Protein AF-A0A7Y5DD34-F1 (afdb_monomer)

Mean predicted aligned error: 7.82 Å

Foldseek 3Di:
DDPDPDDFDADADDDDRAGEGEDEQDQDDVSLVVVLVCVVVVVHHYDDYWYVFFNKDFDDWDWDQDPPPRDIDIDGPDIGARPVHRDGDID

Nearest PDB structures (foldseek):
  4c2h-assembly1_B  TM=6.460E-01  e=2.515E-01  Bacillus subtilis subsp. subtilis str. 168
  4c2e-assembly1_B  TM=6.337E-01  e=3.064E-01  Bacillus subtilis subsp. subtilis str. 168
  4c2c-assembly1_A  TM=6.010E-01  e=3.985E-01  Bacillus subtilis subsp. subtilis str. 168
  4c2f-assembly1_A  TM=6.227E-01  e=1.389E+00  Bacillus subtilis subsp. subtilis str. 168

pLDDT: mean 81.3, std 16.62, range [43.56, 97.5]

Radius of gyration: 16.82 Å; Cα contacts (8 Å, |Δi|>4): 160; chains: 1; bounding box: 45×21×48 Å

Secondary structure (DSSP, 8-state):
-------------SSS---EEE--TT--THHHHHHHHHHHHT-SEEESSPPSSBSSEEEEEEEEE-TTT-PEEEEEEEEE--TT--TT-B-

Solvent-accessible surface area (backbone atoms only — not comparable to full-atom values): 5674 Å² total; per-residue (Å²): 131,87,80,78,64,78,72,84,59,82,62,82,88,60,103,66,86,54,46,47,42,58,50,25,57,72,35,42,73,69,50,40,56,50,50,50,50,30,63,76,68,63,70,40,46,83,40,80,53,52,28,66,42,39,55,40,47,72,40,65,78,44,78,47,66,42,91,90,77,67,48,77,46,80,44,65,75,46,74,46,74,42,91,91,55,62,90,67,38,68,78

Sequence (91 aa):
MQELLGIFFISDAGSHKKVSILLGPYSYSSAILFINTIQDYKFGQLVDEPTGGKSGQTGAIQFSKMPNTGLTMIVPRFYLERPKGGGGRSL

Structure (mmCIF, N/CA/C/O backbone):
data_AF-A0A7Y5DD34-F1
#
_entry.id   AF-A0A7Y5DD34-F1
#
loop_
_atom_site.group_PDB
_atom_site.id
_atom_site.type_symbol
_atom_site.label_atom_id
_atom_site.label_alt_id
_atom_site.label_comp_id
_atom_site.label_asym_id
_atom_site.label_entity_id
_atom_site.label_seq_id
_atom_site.pdbx_PDB_ins_code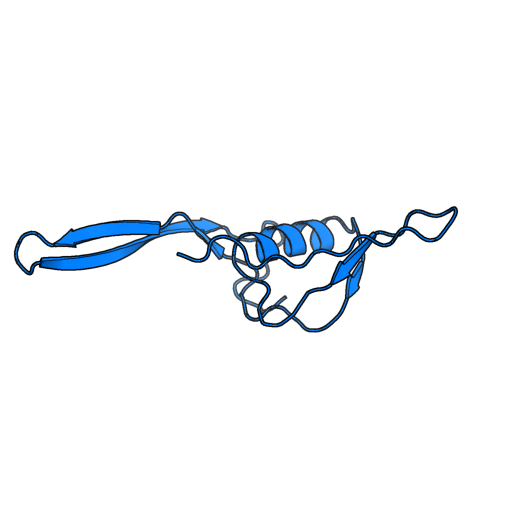
_atom_site.Cartn_x
_atom_site.Cartn_y
_atom_site.Cartn_z
_atom_site.occupancy
_atom_site.B_iso_or_equiv
_atom_site.auth_seq_id
_atom_site.auth_comp_id
_atom_site.auth_asym_id
_atom_site.auth_atom_id
_atom_site.pdbx_PDB_model_num
ATOM 1 N N . MET A 1 1 ? -0.533 7.774 13.728 1.00 43.81 1 MET A N 1
ATOM 2 C CA . MET A 1 1 ? -1.092 7.015 12.589 1.00 43.81 1 MET A CA 1
ATOM 3 C C . MET A 1 1 ? -0.138 7.230 11.433 1.00 43.81 1 MET A C 1
ATOM 5 O O . MET A 1 1 ? 0.057 8.378 11.063 1.00 43.81 1 MET A O 1
ATOM 9 N N . GLN A 1 2 ? 0.563 6.183 10.997 1.00 43.69 2 GLN A N 1
ATOM 10 C CA . GLN A 1 2 ? 1.596 6.262 9.959 1.00 43.69 2 GLN A CA 1
ATOM 11 C C . GLN A 1 2 ? 0.923 6.378 8.586 1.00 43.69 2 GLN A C 1
ATOM 13 O O . GLN A 1 2 ? 0.747 5.399 7.873 1.00 43.69 2 GLN A O 1
ATOM 18 N N . GLU A 1 3 ? 0.490 7.586 8.246 1.00 44.44 3 GLU A N 1
ATOM 19 C CA . GLU A 1 3 ? 0.453 8.010 6.850 1.00 44.44 3 GLU A CA 1
ATOM 20 C C . GLU A 1 3 ? 1.919 8.266 6.460 1.00 44.44 3 GLU A C 1
ATOM 22 O O . GLU A 1 3 ? 2.597 9.015 7.161 1.00 44.44 3 GLU A O 1
ATOM 27 N N . LEU A 1 4 ? 2.385 7.634 5.377 1.00 49.25 4 LEU A N 1
ATOM 28 C CA . LEU A 1 4 ? 3.754 7.632 4.822 1.00 49.25 4 LEU A CA 1
ATOM 29 C C . LEU A 1 4 ? 4.692 6.527 5.345 1.00 49.25 4 LEU A C 1
ATOM 31 O O . LEU A 1 4 ? 5.475 6.720 6.270 1.00 49.25 4 LEU A O 1
ATOM 35 N N . LEU A 1 5 ? 4.723 5.406 4.623 1.00 43.56 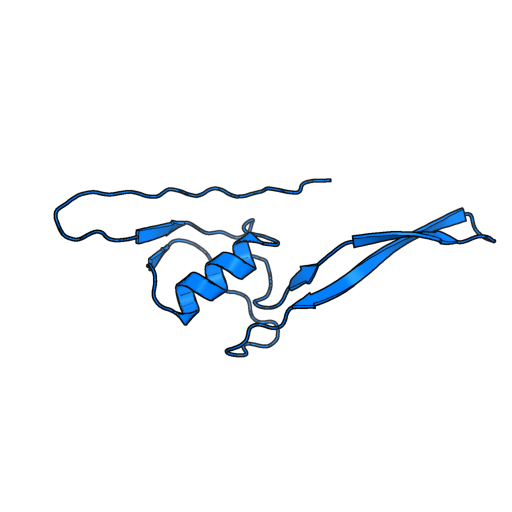5 LEU A N 1
ATOM 36 C CA . LEU A 1 5 ? 5.975 4.695 4.351 1.00 43.56 5 LEU A CA 1
ATOM 37 C C . LEU A 1 5 ? 6.134 4.625 2.831 1.00 43.56 5 LEU A C 1
ATOM 39 O O . LEU A 1 5 ? 5.727 3.674 2.171 1.00 43.56 5 LEU A O 1
ATOM 43 N N . GLY A 1 6 ? 6.649 5.720 2.277 1.00 53.31 6 GLY A N 1
ATOM 44 C CA . GLY A 1 6 ? 7.170 5.771 0.921 1.00 53.31 6 GLY A CA 1
ATOM 45 C C . GLY A 1 6 ? 8.685 5.828 1.000 1.00 53.31 6 GLY A C 1
ATOM 46 O O . GLY A 1 6 ? 9.224 6.689 1.690 1.00 53.31 6 GLY A O 1
ATOM 47 N N . ILE A 1 7 ? 9.371 4.943 0.285 1.00 49.97 7 ILE A N 1
ATOM 48 C CA . ILE A 1 7 ? 10.746 5.212 -0.124 1.00 49.97 7 ILE A CA 1
ATOM 49 C C . ILE A 1 7 ? 10.745 5.166 -1.645 1.00 49.97 7 ILE A C 1
ATOM 51 O O . ILE A 1 7 ? 10.528 4.122 -2.251 1.00 49.97 7 ILE A O 1
ATOM 55 N N . PHE A 1 8 ? 10.922 6.341 -2.240 1.00 54.94 8 PHE A N 1
ATOM 56 C CA . PHE A 1 8 ? 11.010 6.555 -3.675 1.00 54.94 8 PHE A CA 1
ATOM 57 C C . PHE A 1 8 ? 12.443 6.970 -3.998 1.00 54.94 8 PHE A C 1
ATOM 59 O O . PHE A 1 8 ? 12.949 7.925 -3.411 1.00 54.94 8 PHE A O 1
ATOM 66 N N . PHE A 1 9 ? 13.075 6.302 -4.960 1.00 50.09 9 PHE A N 1
ATOM 67 C CA . PHE A 1 9 ? 14.302 6.782 -5.589 1.00 50.09 9 PHE A CA 1
ATOM 68 C C . PHE A 1 9 ? 14.045 6.942 -7.083 1.00 50.09 9 PH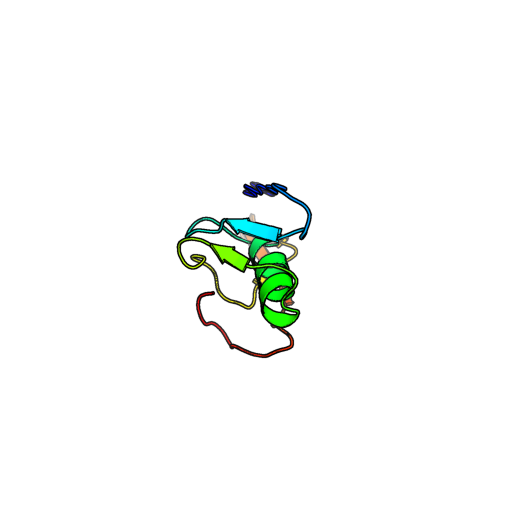E A C 1
ATOM 70 O O . PHE A 1 9 ? 13.634 5.994 -7.743 1.00 50.09 9 PHE A O 1
ATOM 77 N N . ILE A 1 10 ? 14.285 8.142 -7.607 1.00 55.88 10 ILE A N 1
ATOM 78 C CA . ILE A 1 10 ? 14.329 8.410 -9.046 1.00 55.88 10 ILE A CA 1
ATOM 79 C C . ILE A 1 10 ? 15.812 8.547 -9.387 1.00 55.88 10 ILE A C 1
ATOM 81 O O . ILE A 1 10 ? 16.448 9.495 -8.931 1.00 55.88 10 ILE A O 1
ATOM 85 N N . SER A 1 11 ? 16.378 7.608 -10.147 1.00 51.91 11 SER A N 1
ATOM 86 C CA . SER A 1 11 ? 17.709 7.785 -10.732 1.00 51.91 11 SER A CA 1
ATOM 87 C C . SER A 1 11 ? 17.571 8.192 -12.197 1.00 51.91 11 SER A C 1
ATOM 89 O O . SER A 1 11 ? 16.879 7.535 -12.969 1.00 51.91 11 SER A O 1
ATOM 91 N N . ASP A 1 12 ? 18.220 9.294 -12.573 1.00 57.25 12 ASP A N 1
ATOM 92 C CA . ASP A 1 12 ? 18.431 9.672 -13.971 1.00 57.25 12 ASP A CA 1
ATOM 93 C C . ASP A 1 12 ? 19.924 9.537 -14.273 1.00 57.25 12 ASP A C 1
ATOM 95 O O . ASP A 1 12 ? 20.757 10.213 -13.668 1.00 57.25 12 ASP A O 1
ATOM 99 N N . ALA A 1 13 ? 20.269 8.621 -15.175 1.00 49.53 13 ALA A N 1
ATOM 100 C CA . ALA A 1 13 ? 21.628 8.436 -15.664 1.00 49.53 13 ALA A CA 1
ATOM 101 C C . ALA A 1 13 ? 21.599 8.256 -17.190 1.00 49.53 13 ALA A C 1
ATOM 103 O O . ALA A 1 13 ? 21.732 7.147 -17.705 1.00 49.53 13 ALA A O 1
ATOM 104 N N . GLY A 1 14 ? 21.421 9.362 -17.919 1.00 50.75 14 GLY A N 1
ATOM 105 C CA . GLY A 1 14 ? 21.755 9.459 -19.346 1.00 50.75 14 GLY A CA 1
ATOM 106 C C . GLY A 1 14 ? 20.585 9.720 -20.301 1.00 50.75 14 GLY A C 1
ATOM 107 O O . GLY A 1 14 ? 19.421 9.681 -19.924 1.00 50.75 14 GLY A O 1
ATOM 108 N N . SER A 1 15 ? 20.921 9.985 -21.573 1.00 51.50 15 SER A N 1
ATOM 109 C CA . SER A 1 15 ? 20.095 10.580 -22.651 1.00 51.50 15 SER A CA 1
ATOM 110 C C . SER A 1 15 ? 18.786 9.865 -23.033 1.00 51.50 15 SER A C 1
ATOM 112 O O . SER A 1 15 ? 18.095 10.298 -23.954 1.00 51.50 15 SER A O 1
ATOM 114 N N . HIS A 1 16 ? 18.411 8.810 -22.313 1.00 56.09 16 HIS A N 1
ATOM 115 C CA . HIS A 1 16 ? 17.114 8.149 -22.368 1.00 56.09 16 HIS A CA 1
ATOM 116 C C . HIS A 1 16 ? 16.577 8.035 -20.939 1.00 56.09 16 HIS A C 1
ATOM 118 O O . HIS A 1 16 ? 16.953 7.120 -20.209 1.00 56.09 16 HIS A O 1
ATOM 124 N N . LYS A 1 17 ? 15.708 8.971 -20.540 1.00 64.12 17 LYS A N 1
ATOM 125 C CA . LYS A 1 17 ? 15.138 9.049 -19.187 1.00 64.12 17 LYS A CA 1
ATOM 126 C C . LYS A 1 17 ? 14.401 7.750 -18.843 1.00 64.12 17 LYS A C 1
ATOM 128 O O . LYS A 1 17 ? 13.294 7.520 -19.329 1.00 64.12 17 LYS A O 1
ATOM 133 N N . LYS A 1 18 ? 15.020 6.889 -18.035 1.00 73.69 18 LYS A N 1
ATOM 134 C CA . LYS A 1 18 ? 14.408 5.664 -17.506 1.00 73.69 18 LYS A CA 1
ATOM 135 C C . LYS A 1 18 ? 13.939 5.933 -16.084 1.00 73.69 18 LYS A C 1
ATOM 137 O O . LYS A 1 18 ? 14.711 6.416 -15.269 1.00 73.69 18 LYS A O 1
ATOM 142 N N . VAL A 1 19 ? 12.679 5.619 -15.797 1.00 84.69 19 VAL A N 1
ATOM 143 C CA . VAL A 1 19 ? 12.099 5.742 -14.454 1.00 84.69 19 VAL A CA 1
ATOM 144 C C . VAL A 1 19 ? 12.032 4.350 -13.837 1.00 84.69 19 VAL A C 1
ATOM 146 O O . VAL A 1 19 ? 11.393 3.461 -14.401 1.00 84.69 19 VAL A O 1
ATOM 149 N N . SER A 1 20 ? 12.675 4.171 -12.686 1.00 87.31 20 SER A N 1
ATOM 150 C CA . SER A 1 20 ? 12.637 2.932 -11.903 1.00 87.31 20 SER A CA 1
ATOM 151 C C . SER A 1 20 ? 12.009 3.199 -10.540 1.00 87.31 20 SER A C 1
ATOM 153 O O . SER A 1 20 ? 12.274 4.230 -9.930 1.00 87.31 20 SER A O 1
ATOM 155 N N . ILE A 1 21 ? 11.160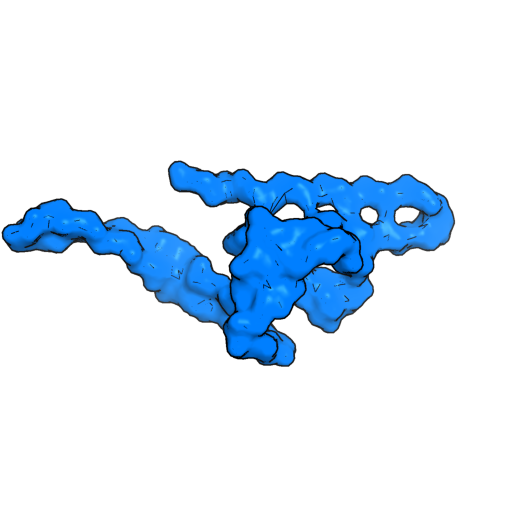 2.285 -10.077 1.00 87.62 21 ILE A N 1
ATOM 156 C CA . ILE A 1 21 ? 10.450 2.370 -8.803 1.00 87.62 21 ILE A CA 1
ATOM 157 C C . ILE A 1 21 ? 10.857 1.154 -7.986 1.00 87.62 21 ILE A C 1
ATOM 159 O O . ILE A 1 21 ? 10.545 0.026 -8.364 1.00 87.62 21 ILE A O 1
ATOM 163 N N . LEU A 1 22 ? 11.545 1.398 -6.875 1.00 89.38 22 LEU A N 1
ATOM 164 C CA . LEU A 1 22 ? 11.835 0.374 -5.882 1.00 89.38 22 LEU A CA 1
ATOM 165 C C . LEU A 1 22 ? 10.589 0.146 -5.020 1.00 89.38 22 LEU A C 1
ATOM 167 O O . LEU A 1 22 ? 10.003 1.111 -4.524 1.00 89.38 22 LEU A O 1
ATOM 171 N N . LEU A 1 23 ? 10.187 -1.108 -4.849 1.00 88.75 23 LEU A N 1
ATOM 172 C CA . LEU A 1 23 ? 9.105 -1.505 -3.949 1.00 88.75 23 LEU A CA 1
ATOM 173 C C . LEU A 1 23 ? 9.561 -2.643 -3.034 1.00 88.75 23 LEU A C 1
ATOM 175 O O . LEU A 1 23 ? 10.651 -3.175 -3.183 1.00 88.75 23 LEU A O 1
ATOM 179 N N . GLY A 1 24 ? 8.736 -2.994 -2.057 1.00 88.38 24 GLY A N 1
ATOM 180 C CA . GLY A 1 24 ? 8.987 -4.167 -1.234 1.00 88.38 24 GLY A CA 1
ATOM 181 C C . GLY A 1 24 ? 7.797 -4.512 -0.350 1.00 88.38 24 GLY A C 1
ATOM 182 O O . GLY A 1 24 ? 6.761 -3.834 -0.408 1.00 88.38 24 GLY A O 1
ATOM 183 N N . PRO A 1 25 ? 7.942 -5.503 0.545 1.00 88.94 25 PRO A N 1
ATOM 184 C CA . PRO A 1 25 ? 6.845 -6.011 1.367 1.00 88.94 25 PRO A CA 1
ATOM 185 C C . PRO A 1 25 ? 6.152 -4.943 2.228 1.00 88.94 25 PRO A C 1
ATOM 187 O O . PRO A 1 25 ? 4.979 -5.089 2.567 1.00 88.94 25 PRO A O 1
ATOM 190 N N . TYR A 1 26 ? 6.851 -3.846 2.543 1.00 87.56 26 TYR A N 1
ATOM 191 C CA . TYR A 1 26 ? 6.345 -2.725 3.345 1.00 87.56 26 TYR A CA 1
ATOM 192 C C . TYR A 1 26 ? 5.750 -1.564 2.530 1.00 87.56 26 TYR A C 1
ATOM 194 O O . TYR A 1 26 ? 5.232 -0.614 3.119 1.00 87.56 26 TYR A O 1
ATOM 202 N N . SER A 1 27 ? 5.784 -1.614 1.195 1.00 87.44 27 SER A N 1
ATOM 203 C CA . SER A 1 27 ? 5.065 -0.656 0.351 1.00 87.44 27 SER A CA 1
ATOM 204 C C . SER A 1 27 ? 3.559 -0.854 0.529 1.00 87.44 27 SER A C 1
ATOM 206 O O . SER A 1 27 ? 3.003 -1.881 0.143 1.00 87.44 27 SER A O 1
ATOM 208 N N . TYR A 1 28 ? 2.891 0.129 1.132 1.00 86.56 28 TYR A N 1
ATOM 209 C CA . TYR A 1 28 ? 1.500 0.009 1.573 1.00 86.56 28 TYR A CA 1
ATOM 210 C C . TYR A 1 28 ? 0.673 1.261 1.245 1.00 86.56 28 TYR A C 1
ATOM 212 O O . TYR A 1 28 ? 1.211 2.318 0.909 1.00 86.56 28 TYR A O 1
ATOM 220 N N . SER A 1 29 ? -0.653 1.158 1.377 1.00 87.19 29 SER A N 1
ATOM 221 C CA . SER A 1 29 ? -1.590 2.274 1.212 1.00 87.19 29 SER A CA 1
ATOM 222 C C . SER A 1 29 ? -1.453 2.928 -0.175 1.00 87.19 29 SER A C 1
ATOM 224 O O . SER A 1 29 ? -1.457 2.240 -1.198 1.00 87.19 29 SER A O 1
ATOM 226 N N . SER A 1 30 ? -1.317 4.251 -0.245 1.00 87.75 30 SER A N 1
ATOM 227 C CA . SER A 1 30 ? -1.197 5.010 -1.492 1.00 87.75 30 SER A CA 1
ATOM 228 C C . SER A 1 30 ? 0.006 4.613 -2.357 1.00 87.75 30 SER A C 1
ATOM 230 O O . SER A 1 30 ? -0.060 4.786 -3.574 1.00 87.75 30 SER A O 1
ATOM 232 N N . ALA A 1 31 ? 1.058 4.005 -1.789 1.00 89.12 31 ALA A N 1
ATOM 233 C CA . ALA A 1 31 ? 2.176 3.476 -2.572 1.00 89.12 31 ALA A CA 1
ATOM 234 C C . ALA A 1 31 ? 1.719 2.365 -3.530 1.00 89.12 31 ALA A C 1
ATOM 236 O O . ALA A 1 31 ? 2.120 2.346 -4.689 1.00 89.12 31 ALA A O 1
ATOM 237 N N . ILE A 1 32 ? 0.810 1.492 -3.091 1.00 90.50 32 ILE A N 1
ATOM 238 C CA . ILE A 1 32 ? 0.236 0.433 -3.931 1.00 90.50 32 ILE A CA 1
ATOM 239 C C . ILE A 1 32 ? -0.594 1.026 -5.078 1.00 90.50 32 ILE A C 1
ATOM 241 O O . ILE A 1 32 ? -0.509 0.558 -6.212 1.00 90.50 32 ILE A O 1
ATOM 245 N N . LEU A 1 33 ? -1.358 2.094 -4.818 1.00 91.25 33 LEU A N 1
ATOM 246 C CA . LEU A 1 33 ? -2.128 2.795 -5.857 1.00 91.25 33 LEU A CA 1
ATOM 247 C C . LEU A 1 33 ? -1.211 3.431 -6.912 1.00 91.25 33 LEU A C 1
ATOM 249 O O . LEU A 1 33 ? -1.494 3.383 -8.112 1.00 91.25 33 LEU A O 1
ATOM 253 N N . PHE A 1 34 ? -0.087 3.991 -6.469 1.00 91.38 34 PHE A N 1
ATOM 254 C CA . PHE A 1 34 ? 0.940 4.512 -7.358 1.00 91.38 34 PHE A CA 1
ATOM 255 C C . PHE A 1 34 ? 1.596 3.394 -8.183 1.00 91.38 34 PHE A C 1
ATOM 257 O O . PHE A 1 34 ? 1.647 3.495 -9.407 1.00 91.38 34 PHE A O 1
ATOM 264 N N . ILE A 1 35 ? 2.014 2.295 -7.547 1.00 91.62 35 ILE A N 1
ATOM 265 C CA . ILE A 1 35 ? 2.620 1.126 -8.207 1.00 91.62 35 ILE A CA 1
ATOM 266 C C . ILE A 1 35 ? 1.676 0.537 -9.263 1.00 91.62 35 ILE A C 1
ATOM 268 O O . ILE A 1 35 ? 2.107 0.284 -10.388 1.00 91.62 35 ILE A O 1
ATOM 272 N N . ASN A 1 36 ? 0.380 0.405 -8.954 1.00 92.56 36 ASN A N 1
ATOM 273 C CA . ASN A 1 36 ? -0.641 0.010 -9.929 1.00 92.56 36 ASN A CA 1
ATOM 274 C C . ASN A 1 36 ? -0.623 0.916 -11.162 1.00 92.56 36 ASN A C 1
ATOM 276 O O . ASN A 1 36 ? -0.631 0.420 -12.284 1.00 92.56 36 ASN A O 1
ATOM 280 N N . THR A 1 37 ? -0.572 2.234 -10.958 1.00 92.62 37 THR A N 1
ATOM 281 C CA . THR A 1 37 ? -0.564 3.222 -12.046 1.00 92.62 37 THR A CA 1
ATOM 282 C C . THR A 1 37 ? 0.689 3.077 -12.908 1.00 92.62 37 THR A C 1
ATOM 284 O O . THR A 1 37 ? 0.598 3.008 -14.132 1.00 92.62 37 THR A O 1
ATOM 287 N N . ILE A 1 38 ? 1.862 2.959 -12.284 1.00 92.12 38 ILE A N 1
ATOM 288 C CA . ILE A 1 38 ? 3.121 2.735 -12.997 1.00 92.12 38 ILE A CA 1
ATOM 289 C C . ILE A 1 38 ? 3.062 1.452 -13.832 1.00 92.12 38 ILE A C 1
ATOM 291 O O . ILE A 1 38 ? 3.404 1.478 -15.015 1.00 92.12 38 ILE A O 1
ATOM 295 N N . GLN A 1 39 ? 2.594 0.351 -13.239 1.00 91.00 39 GLN A N 1
ATOM 296 C CA . GLN A 1 39 ? 2.499 -0.951 -13.896 1.00 91.00 39 GLN A CA 1
ATOM 297 C C . GLN A 1 39 ? 1.477 -0.943 -15.039 1.00 91.00 39 GLN A C 1
ATOM 299 O O . GLN A 1 39 ? 1.756 -1.442 -16.129 1.00 91.00 39 GLN A O 1
ATOM 304 N N . ASP A 1 40 ? 0.294 -0.367 -14.810 1.00 92.88 40 ASP A N 1
ATOM 305 C CA . ASP A 1 40 ? -0.808 -0.367 -15.771 1.00 92.88 40 ASP A CA 1
ATOM 306 C C . ASP A 1 40 ? -0.492 0.461 -17.009 1.00 92.88 40 ASP A C 1
ATOM 308 O O . ASP A 1 40 ? -0.841 0.052 -18.122 1.00 92.88 40 ASP A O 1
ATOM 312 N N . TYR A 1 41 ? 0.172 1.599 -16.827 1.00 92.38 41 TYR A N 1
ATOM 313 C CA . TYR A 1 41 ? 0.454 2.545 -17.902 1.00 92.38 41 TYR A CA 1
ATOM 314 C C . TYR A 1 41 ? 1.901 2.496 -18.398 1.00 92.38 41 TYR A C 1
ATOM 316 O O . TYR A 1 41 ? 2.253 3.232 -19.315 1.00 92.38 41 TYR A O 1
ATOM 324 N N . LYS A 1 42 ? 2.723 1.589 -17.851 1.00 90.81 42 LYS A N 1
ATOM 325 C CA . LYS A 1 42 ? 4.130 1.387 -18.232 1.00 90.81 42 LYS A CA 1
ATOM 326 C C . LYS A 1 42 ? 4.964 2.671 -18.132 1.00 90.81 42 LYS A C 1
ATOM 328 O O . LYS A 1 42 ? 5.832 2.919 -18.964 1.00 90.81 42 LYS A O 1
ATOM 333 N N . PHE A 1 43 ? 4.706 3.485 -17.110 1.00 89.25 43 PHE A N 1
ATOM 334 C CA . PHE A 1 43 ? 5.432 4.742 -16.887 1.00 89.25 43 PHE A CA 1
ATOM 335 C C . PHE A 1 43 ? 6.848 4.544 -16.333 1.00 89.25 43 PHE A C 1
ATOM 337 O O . PHE A 1 43 ? 7.639 5.483 -16.321 1.00 89.25 43 PHE A O 1
ATOM 344 N N . GLY A 1 44 ? 7.180 3.334 -15.890 1.00 87.81 44 GLY A N 1
ATOM 345 C CA . GLY A 1 44 ? 8.492 2.990 -15.368 1.00 87.81 44 GLY A CA 1
ATOM 346 C C . GLY A 1 44 ? 8.626 1.496 -15.114 1.00 87.81 44 GLY A C 1
ATOM 347 O O . GLY A 1 44 ? 7.686 0.724 -15.322 1.00 87.81 44 GLY A O 1
ATOM 348 N N . GLN A 1 45 ? 9.809 1.096 -14.668 1.00 88.88 45 GLN A N 1
ATOM 349 C CA . GLN A 1 45 ? 10.107 -0.270 -14.267 1.00 88.88 45 GLN A CA 1
ATOM 350 C C . GLN A 1 45 ? 9.920 -0.427 -12.757 1.00 88.88 45 GLN A C 1
ATOM 352 O O . GLN A 1 45 ? 10.464 0.351 -11.979 1.00 88.88 45 GLN A O 1
ATOM 357 N N . LEU A 1 46 ? 9.178 -1.453 -12.352 1.00 90.19 46 LEU A N 1
ATOM 358 C CA . LEU A 1 46 ? 9.107 -1.895 -10.963 1.00 90.19 46 LEU A CA 1
ATOM 359 C C . LEU A 1 46 ? 10.311 -2.793 -10.660 1.00 90.19 46 LEU A C 1
ATOM 361 O O . LEU A 1 46 ? 10.640 -3.669 -11.463 1.00 90.19 46 LEU A O 1
ATOM 365 N N . VAL A 1 47 ? 10.983 -2.546 -9.541 1.00 90.19 47 VAL A N 1
ATOM 366 C CA . VAL A 1 47 ? 12.218 -3.224 -9.134 1.00 90.19 47 VAL A CA 1
ATOM 367 C C . VAL A 1 47 ? 12.059 -3.708 -7.697 1.00 90.19 47 VAL A C 1
ATOM 369 O O . VAL A 1 47 ? 11.512 -2.966 -6.883 1.00 90.19 47 VAL A O 1
ATOM 372 N N . ASP A 1 48 ? 12.614 -4.892 -7.416 1.00 89.00 48 ASP A N 1
ATOM 373 C CA . ASP A 1 48 ? 12.624 -5.573 -6.10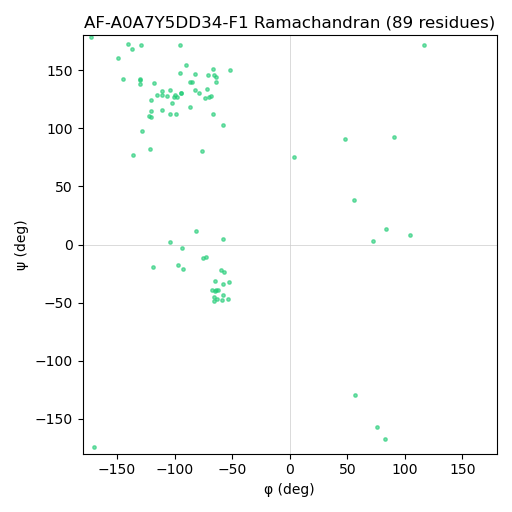7 1.00 89.00 48 ASP A CA 1
ATOM 374 C C . ASP A 1 48 ? 11.329 -6.364 -5.808 1.00 89.00 48 ASP A C 1
ATOM 376 O O . ASP A 1 48 ? 10.580 -6.702 -6.731 1.00 89.00 48 ASP A O 1
ATOM 380 N N . GLU A 1 49 ? 11.139 -6.791 -4.561 1.00 88.19 49 GLU A N 1
ATOM 381 C CA . GLU A 1 49 ? 10.099 -7.731 -4.141 1.00 88.19 49 GLU A CA 1
ATOM 382 C C . GLU A 1 49 ? 8.663 -7.189 -4.267 1.00 88.19 49 GLU A C 1
ATOM 384 O O . GLU A 1 49 ? 8.426 -5.991 -4.088 1.00 88.19 49 GLU A O 1
ATOM 389 N N . PRO A 1 50 ? 7.673 -8.080 -4.482 1.00 86.56 50 PRO A N 1
ATOM 390 C CA . PRO A 1 50 ? 6.263 -7.727 -4.439 1.00 86.56 50 PRO A CA 1
ATOM 391 C C . PRO A 1 50 ? 5.847 -6.999 -3.156 1.00 86.56 50 PRO A C 1
ATOM 393 O O . PRO A 1 50 ? 6.351 -7.250 -2.058 1.00 86.56 50 PRO A O 1
ATOM 396 N N . THR A 1 51 ? 4.841 -6.139 -3.273 1.00 87.75 51 THR A N 1
ATOM 397 C CA . THR A 1 51 ? 4.228 -5.502 -2.106 1.00 87.75 51 THR A CA 1
ATOM 398 C C . THR A 1 51 ? 3.514 -6.541 -1.240 1.00 87.75 51 THR A C 1
ATOM 400 O O . THR A 1 51 ? 2.896 -7.488 -1.743 1.00 87.75 51 THR A O 1
ATOM 403 N N . GLY A 1 52 ? 3.523 -6.331 0.080 1.00 83.69 52 GLY A N 1
ATOM 404 C CA . GLY A 1 52 ? 2.768 -7.167 1.019 1.00 83.69 52 GLY A CA 1
ATOM 405 C C . GLY A 1 52 ? 1.254 -6.930 0.963 1.00 83.69 52 GLY A C 1
ATOM 406 O O . GLY A 1 52 ? 0.479 -7.683 1.553 1.00 83.69 52 GLY A O 1
ATOM 407 N N . GLY A 1 53 ? 0.814 -5.877 0.268 1.00 85.62 53 GLY A N 1
ATOM 408 C CA . GLY A 1 53 ? -0.593 -5.547 0.099 1.00 85.62 53 GLY A CA 1
ATOM 409 C C . GLY A 1 53 ? -1.195 -6.082 -1.200 1.00 85.62 53 GLY A C 1
ATOM 410 O O . GLY A 1 53 ? -0.528 -6.614 -2.082 1.00 85.62 53 GLY A O 1
ATOM 411 N N . LYS A 1 54 ? -2.515 -5.941 -1.302 1.00 88.25 54 LYS A N 1
ATOM 412 C CA . LYS A 1 54 ? -3.290 -6.335 -2.482 1.00 88.25 54 LYS A CA 1
ATOM 413 C C . LYS A 1 54 ? -3.389 -5.179 -3.467 1.00 88.25 54 LYS A C 1
ATOM 415 O O . LYS A 1 54 ? -3.406 -4.024 -3.055 1.00 88.25 54 LYS A O 1
ATOM 420 N N . SER A 1 55 ? -3.583 -5.495 -4.743 1.00 90.12 55 SER A N 1
ATOM 421 C CA . SER A 1 55 ? -3.832 -4.502 -5.798 1.00 90.12 55 SER A CA 1
ATOM 422 C C . SER A 1 55 ? -4.978 -3.525 -5.490 1.00 90.12 55 SER A C 1
ATOM 424 O O . SER A 1 55 ? -4.906 -2.366 -5.890 1.00 90.12 55 SER A O 1
ATOM 426 N N . GLY A 1 56 ? -6.010 -3.957 -4.759 1.00 89.44 56 GLY A N 1
ATOM 427 C CA . GLY A 1 56 ? -7.056 -3.080 -4.226 1.00 89.44 56 GLY A CA 1
ATOM 428 C C . GLY A 1 56 ? -6.780 -2.638 -2.788 1.00 89.44 56 GLY A C 1
ATOM 429 O O . GLY A 1 56 ? -6.222 -3.402 -1.998 1.00 89.44 56 GLY A O 1
ATOM 430 N N . GLN A 1 57 ? -7.200 -1.422 -2.436 1.00 88.94 57 GLN A N 1
ATOM 431 C CA . GLN A 1 57 ? -6.915 -0.797 -1.139 1.00 88.94 57 GLN A CA 1
ATOM 432 C C . GLN A 1 57 ? -8.179 -0.251 -0.478 1.00 88.94 57 GLN A C 1
ATOM 434 O O . GLN A 1 57 ? -9.008 0.387 -1.120 1.00 88.94 57 GLN A O 1
ATOM 439 N N . THR A 1 58 ? -8.308 -0.449 0.831 1.00 89.81 58 THR A N 1
ATOM 440 C CA . THR A 1 58 ? -9.292 0.275 1.642 1.00 89.81 58 THR A CA 1
ATOM 441 C C . THR A 1 58 ? -8.719 1.618 2.065 1.00 89.81 58 THR A C 1
ATOM 443 O O . THR A 1 58 ? -7.553 1.685 2.448 1.00 89.81 58 THR A O 1
ATOM 446 N N . GLY A 1 59 ? -9.530 2.670 2.056 1.00 89.69 59 GLY A N 1
ATOM 447 C CA . GLY A 1 59 ? -9.063 4.008 2.400 1.00 89.69 59 GLY A CA 1
ATOM 448 C C . GLY A 1 59 ? -10.053 4.810 3.229 1.00 89.69 59 GLY A C 1
ATOM 449 O O . GLY A 1 59 ? -11.188 4.394 3.468 1.00 89.69 59 GLY A O 1
ATOM 450 N N . ALA A 1 60 ? -9.559 5.968 3.672 1.00 88.31 60 ALA A N 1
ATOM 451 C CA . ALA A 1 60 ? -10.220 6.906 4.570 1.00 88.31 60 ALA A CA 1
ATOM 452 C C . ALA A 1 60 ? -10.823 6.231 5.804 1.00 88.31 60 ALA A C 1
ATOM 454 O O . ALA A 1 60 ? -11.986 5.832 5.815 1.00 88.31 60 ALA A O 1
ATOM 455 N N . ILE A 1 61 ? -10.027 6.153 6.864 1.00 91.56 61 ILE A N 1
ATOM 456 C CA . ILE A 1 61 ? -10.469 5.581 8.129 1.00 91.56 61 ILE A CA 1
ATOM 457 C C . ILE A 1 61 ? -11.461 6.524 8.819 1.00 91.56 61 ILE A C 1
ATOM 459 O O . ILE A 1 61 ? -11.229 7.727 8.932 1.00 91.56 61 ILE A O 1
ATOM 463 N N . GLN A 1 62 ? -12.556 5.954 9.309 1.00 94.25 62 GLN A N 1
ATOM 464 C CA . GLN A 1 62 ? -13.514 6.606 10.182 1.00 94.25 62 GLN A CA 1
ATOM 465 C C . GLN A 1 62 ? -13.439 6.004 11.581 1.00 94.25 62 GLN A C 1
ATOM 467 O O . GLN A 1 62 ? -13.471 4.785 11.762 1.00 94.25 62 GLN A O 1
ATOM 472 N N . PHE A 1 63 ? -13.377 6.896 12.563 1.00 95.75 63 PHE A N 1
ATOM 473 C CA . PHE A 1 63 ? -13.413 6.566 13.978 1.00 95.75 63 PHE A CA 1
ATOM 474 C C . PHE A 1 63 ? -14.791 6.904 14.525 1.00 95.75 63 PHE A C 1
ATOM 476 O O . PHE A 1 63 ? -15.307 7.999 14.298 1.00 95.75 63 PHE A O 1
ATOM 483 N N . SER A 1 64 ? -15.379 5.984 15.276 1.00 95.19 64 SER A N 1
ATOM 484 C CA . SER A 1 64 ? -16.610 6.249 16.018 1.00 95.19 64 SER A CA 1
ATOM 485 C C . SER A 1 64 ? -16.599 5.497 17.336 1.00 95.19 64 SER A C 1
ATOM 487 O O . SER A 1 64 ? -16.140 4.357 17.394 1.00 95.19 64 SER A O 1
ATOM 489 N N . LYS A 1 65 ? -17.126 6.119 18.388 1.00 97.25 65 LYS A N 1
ATOM 490 C CA . LYS A 1 65 ? -17.264 5.494 19.702 1.00 97.25 65 LYS A CA 1
ATOM 491 C C . LYS A 1 65 ? -18.688 4.971 19.861 1.00 97.25 65 LYS A C 1
ATOM 493 O O . LYS A 1 65 ? -19.637 5.724 19.655 1.00 97.25 65 LYS A O 1
ATOM 498 N N . MET A 1 66 ? -18.845 3.697 20.208 1.00 95.69 66 MET A N 1
ATOM 499 C CA . MET A 1 66 ? -20.168 3.110 20.412 1.00 95.69 66 MET A CA 1
ATOM 500 C C . MET A 1 66 ? -20.798 3.680 21.693 1.00 95.69 66 MET A C 1
ATOM 502 O O . MET A 1 66 ? -20.171 3.601 22.753 1.00 95.69 66 MET A O 1
ATOM 506 N N . PRO A 1 67 ? -22.025 4.229 21.632 1.00 93.81 67 PRO A N 1
ATOM 507 C CA . PRO A 1 67 ? -22.587 5.030 22.721 1.00 93.81 67 PRO A CA 1
ATOM 508 C C . PRO A 1 67 ? -22.830 4.232 24.008 1.00 93.81 67 PRO A C 1
ATOM 510 O O . PRO A 1 67 ? -22.675 4.776 25.094 1.00 93.81 67 PRO A O 1
ATOM 513 N N . ASN A 1 68 ? -23.148 2.938 23.894 1.00 96.38 68 ASN A N 1
ATOM 514 C CA . ASN A 1 68 ? -23.559 2.115 25.038 1.00 96.38 68 ASN A CA 1
ATOM 515 C C . ASN A 1 68 ? -22.426 1.274 25.646 1.00 96.38 68 ASN A C 1
ATOM 517 O O . ASN A 1 68 ? -22.563 0.785 26.760 1.00 96.38 68 ASN A O 1
ATOM 521 N N . THR A 1 69 ? -21.319 1.074 24.925 1.00 97.12 69 THR A N 1
ATOM 522 C CA . THR A 1 69 ? -20.192 0.233 25.379 1.00 97.12 69 THR A CA 1
ATOM 523 C C . THR A 1 69 ? -18.890 1.010 25.520 1.00 97.12 69 THR A C 1
ATOM 525 O O . THR A 1 69 ? -17.959 0.546 26.169 1.00 97.12 69 THR A O 1
ATOM 528 N N . GLY A 1 70 ? -18.786 2.179 24.882 1.00 96.06 70 GLY A N 1
ATOM 529 C CA . GLY A 1 70 ? -17.553 2.953 24.812 1.00 96.06 70 GLY A CA 1
ATOM 530 C C . GLY A 1 70 ? -16.478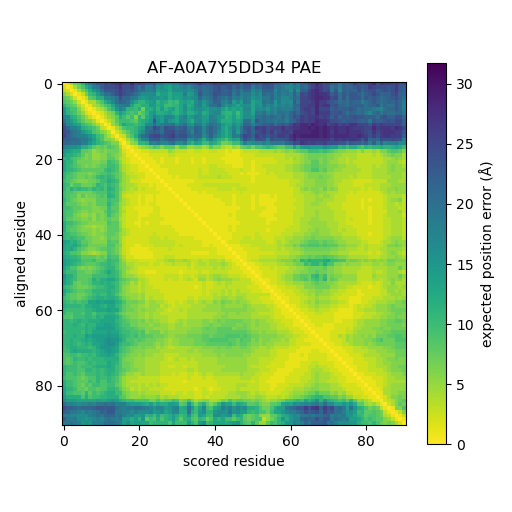 2.356 23.899 1.00 96.06 70 GLY A C 1
ATOM 531 O O . GLY A 1 70 ? -15.398 2.942 23.815 1.00 96.06 70 GLY A O 1
ATOM 532 N N . LEU A 1 71 ? -16.756 1.244 23.204 1.00 97.50 71 LEU A N 1
ATOM 533 C CA . LEU A 1 71 ? -15.818 0.622 22.268 1.00 97.50 71 LEU A CA 1
ATOM 534 C C . LEU A 1 71 ? -15.515 1.555 21.089 1.00 97.50 71 LEU A C 1
ATOM 536 O O . LEU A 1 71 ? -16.411 2.207 20.546 1.00 97.50 71 LEU A O 1
ATOM 540 N N . THR A 1 72 ? -14.248 1.588 20.677 1.00 96.88 72 THR A N 1
ATOM 541 C CA . THR A 1 72 ? -13.803 2.321 19.488 1.00 96.88 72 THR A CA 1
ATOM 542 C C . THR A 1 72 ? -13.959 1.438 18.260 1.00 96.88 72 THR A C 1
ATOM 544 O O . THR A 1 72 ? -13.309 0.403 18.142 1.00 96.88 72 THR A O 1
ATOM 547 N N . MET A 1 73 ? -14.791 1.877 17.323 1.00 95.38 73 MET A N 1
ATOM 548 C CA . MET A 1 73 ? -14.899 1.295 15.994 1.00 95.38 73 MET A CA 1
ATOM 549 C C . MET A 1 73 ? -14.002 2.072 15.025 1.00 95.38 73 MET A C 1
ATOM 551 O O . MET A 1 73 ? -14.047 3.304 14.976 1.00 95.38 73 MET A O 1
ATOM 555 N N . ILE A 1 74 ? -13.194 1.330 14.268 1.00 95.75 74 ILE A N 1
ATOM 556 C CA . ILE A 1 74 ? -12.280 1.835 13.241 1.00 95.75 74 ILE A CA 1
ATOM 557 C C . ILE A 1 74 ? -12.663 1.140 11.938 1.00 95.75 74 ILE A C 1
ATOM 559 O O . ILE A 1 74 ? -12.487 -0.071 11.818 1.00 95.75 74 ILE A O 1
ATO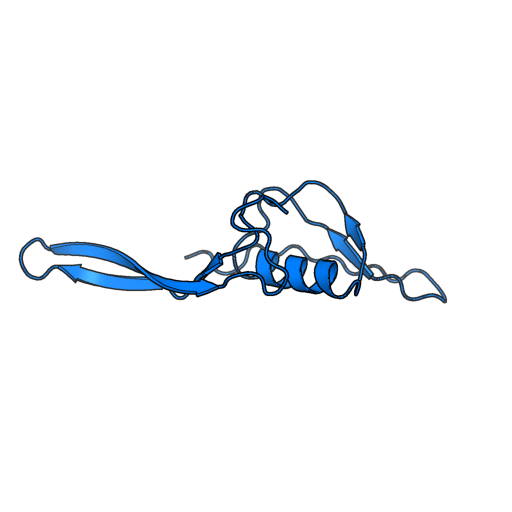M 563 N N . VAL A 1 75 ? -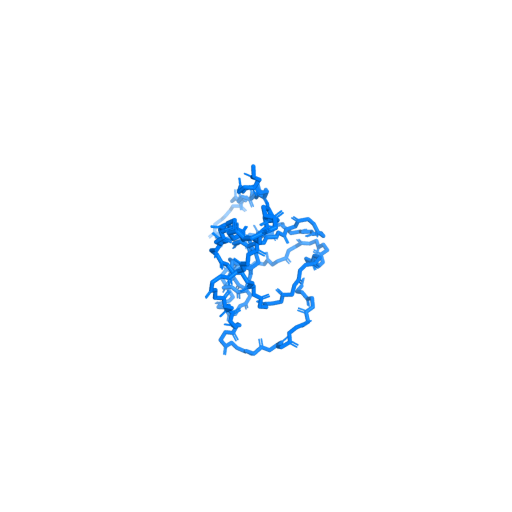13.219 1.884 10.984 1.00 94.50 75 VAL A N 1
ATOM 564 C CA . VAL A 1 75 ? -13.722 1.317 9.723 1.00 94.50 75 VAL A CA 1
ATOM 565 C C . VAL A 1 75 ? -13.190 2.088 8.519 1.00 94.50 75 VAL A C 1
ATOM 567 O O . VAL A 1 75 ? -13.089 3.314 8.581 1.00 94.50 75 VAL A O 1
ATOM 570 N N . PRO A 1 76 ? -12.842 1.416 7.412 1.00 93.44 76 PRO A N 1
ATOM 571 C CA . PRO A 1 76 ? -12.594 2.102 6.152 1.00 93.44 76 PRO A CA 1
ATOM 572 C C . PRO A 1 76 ? -13.909 2.632 5.572 1.00 93.44 76 PRO A C 1
ATOM 574 O O . PRO A 1 76 ? -14.954 1.996 5.709 1.00 93.44 76 PRO A O 1
ATOM 577 N N . ARG A 1 77 ? -13.864 3.780 4.893 1.00 95.19 77 ARG A N 1
ATOM 578 C CA . ARG A 1 77 ? -15.053 4.373 4.257 1.00 95.19 77 ARG A CA 1
ATOM 579 C C . ARG A 1 77 ? -15.239 3.967 2.805 1.00 95.19 77 ARG A C 1
ATOM 581 O O . ARG A 1 77 ? -16.342 4.086 2.284 1.00 95.19 77 ARG A O 1
ATOM 588 N N . PHE A 1 78 ? -14.181 3.517 2.144 1.00 92.31 78 PHE A N 1
ATOM 589 C CA . PHE A 1 78 ? -14.264 3.057 0.765 1.00 92.31 78 PHE A CA 1
ATOM 590 C C . PHE A 1 78 ? -13.246 1.962 0.465 1.00 92.31 78 PHE A C 1
ATOM 592 O O . PHE A 1 78 ? -12.232 1.809 1.153 1.00 92.31 78 PHE A O 1
ATOM 599 N N . TYR A 1 79 ? -13.526 1.238 -0.613 1.00 91.62 79 TYR A N 1
ATOM 600 C CA . TYR A 1 79 ? -12.625 0.296 -1.253 1.00 91.62 79 TYR A CA 1
ATOM 601 C C . TYR A 1 79 ? -12.299 0.800 -2.660 1.00 91.62 79 TYR A C 1
ATOM 603 O O . TYR A 1 79 ? -13.198 1.139 -3.425 1.00 91.62 79 TYR A O 1
ATOM 611 N N . LEU A 1 80 ? -11.011 0.873 -2.979 1.00 90.56 80 LEU A N 1
ATOM 612 C CA . LEU A 1 80 ? -10.500 1.198 -4.301 1.00 90.56 80 LEU A CA 1
ATOM 613 C C . LEU A 1 80 ? -10.122 -0.098 -5.000 1.00 90.56 80 LEU A C 1
ATOM 615 O O . LEU A 1 80 ? -9.163 -0.769 -4.611 1.00 90.56 80 LEU A O 1
ATOM 619 N N . GLU A 1 81 ? -10.872 -0.427 -6.042 1.00 91.31 81 GLU A N 1
ATOM 620 C CA . GLU A 1 81 ? -10.544 -1.528 -6.934 1.00 91.31 81 GLU A CA 1
ATOM 621 C C . GLU A 1 81 ? -9.606 -1.047 -8.045 1.00 91.31 81 GLU A C 1
ATOM 623 O O . GLU A 1 81 ? -9.752 0.059 -8.573 1.00 91.31 81 GLU A O 1
ATOM 628 N N . ARG A 1 82 ? -8.616 -1.873 -8.401 1.00 92.25 82 ARG A N 1
ATOM 629 C CA . ARG A 1 82 ? -7.710 -1.554 -9.506 1.00 92.25 82 ARG A CA 1
ATOM 630 C C . ARG A 1 82 ? -8.493 -1.603 -10.826 1.00 92.25 82 ARG A C 1
ATOM 632 O O . ARG A 1 82 ? -9.072 -2.646 -11.126 1.00 92.25 82 ARG A O 1
ATOM 639 N N . PRO A 1 83 ? -8.450 -0.553 -11.669 1.00 90.06 83 PRO A N 1
ATOM 640 C CA . PRO A 1 83 ? -9.235 -0.508 -12.906 1.00 90.06 83 PRO A CA 1
ATOM 641 C C . PRO A 1 83 ? -8.964 -1.658 -13.885 1.00 90.06 83 PRO A C 1
ATOM 643 O O . PRO A 1 83 ? -9.881 -2.124 -14.553 1.00 90.06 83 PRO A O 1
ATOM 646 N N . LYS A 1 84 ? -7.718 -2.149 -13.967 1.00 88.69 84 LYS A N 1
ATOM 647 C CA . LYS A 1 84 ? -7.356 -3.306 -14.808 1.00 88.69 84 LYS A CA 1
ATOM 648 C C . LYS A 1 84 ? -7.663 -4.670 -14.168 1.00 88.69 84 LYS A C 1
ATOM 650 O O . LYS A 1 84 ? -7.223 -5.697 -14.681 1.00 88.69 84 LYS A O 1
ATOM 655 N N . GLY A 1 85 ? -8.410 -4.703 -13.066 1.00 82.62 85 GLY A N 1
ATOM 656 C CA . GLY A 1 85 ? -8.720 -5.920 -12.322 1.00 82.62 85 GLY A CA 1
ATOM 657 C C . GLY A 1 85 ? -7.544 -6.415 -11.474 1.00 82.62 85 GLY A C 1
ATOM 658 O O . GLY A 1 85 ? -6.658 -5.654 -11.093 1.00 82.62 85 GLY A O 1
ATOM 659 N N . GLY A 1 86 ? -7.540 -7.709 -11.144 1.00 71.00 86 GLY A N 1
ATOM 660 C CA . GLY A 1 86 ? -6.516 -8.325 -10.285 1.00 71.00 86 GLY A CA 1
ATOM 661 C C . GLY A 1 86 ? -6.969 -8.620 -8.852 1.00 71.00 86 GLY A C 1
ATOM 662 O O . GLY A 1 86 ? -6.130 -9.010 -8.042 1.00 71.00 86 GLY A O 1
ATOM 663 N N . GLY A 1 87 ? -8.269 -8.449 -8.568 1.00 57.88 87 GLY A N 1
ATOM 664 C CA . GLY A 1 87 ? -9.033 -8.904 -7.397 1.00 57.88 87 GLY A CA 1
ATOM 665 C C . GLY A 1 87 ? -8.245 -9.613 -6.295 1.00 57.88 87 GLY A C 1
ATOM 666 O O . GLY A 1 87 ? -8.316 -10.830 -6.151 1.00 57.88 87 GLY A O 1
ATOM 667 N N . GLY A 1 88 ? -7.493 -8.847 -5.504 1.00 58.91 88 GLY A N 1
ATOM 668 C CA . GLY A 1 88 ? -6.873 -9.332 -4.274 1.00 58.91 88 GLY A CA 1
ATOM 669 C C . GLY A 1 88 ? -5.534 -10.067 -4.396 1.00 58.91 88 GLY A C 1
ATOM 670 O O . GLY A 1 88 ? -5.120 -10.677 -3.410 1.00 58.91 88 GLY A O 1
ATOM 671 N N . ARG A 1 89 ? -4.850 -10.008 -5.545 1.00 61.38 89 ARG A N 1
ATOM 672 C CA . ARG A 1 89 ? -3.480 -10.529 -5.701 1.00 61.38 89 ARG A CA 1
ATOM 673 C C . ARG A 1 89 ? -2.436 -9.520 -5.203 1.00 61.38 89 ARG A C 1
ATOM 675 O O . ARG A 1 89 ? -2.657 -8.310 -5.297 1.00 61.38 89 ARG A O 1
ATOM 682 N N . SER A 1 90 ? -1.334 -10.041 -4.661 1.00 61.31 90 SER A N 1
ATOM 683 C CA . SER A 1 90 ? -0.113 -9.272 -4.377 1.00 61.31 90 SER A CA 1
ATOM 684 C C . SER A 1 90 ? 0.490 -8.765 -5.694 1.00 61.31 90 SER A C 1
ATOM 686 O O . SER A 1 90 ? 0.344 -9.428 -6.728 1.00 61.31 90 SER A O 1
ATOM 688 N N . LEU A 1 91 ? 1.057 -7.555 -5.644 1.00 61.09 91 LEU A N 1
ATOM 689 C CA . LEU A 1 91 ? 1.689 -6.846 -6.765 1.00 61.09 91 LEU A CA 1
ATOM 690 C C . LEU A 1 91 ? 3.186 -7.052 -6.781 1.00 61.09 91 LEU A C 1
ATOM 692 O O . LEU A 1 91 ? 3.762 -6.706 -5.73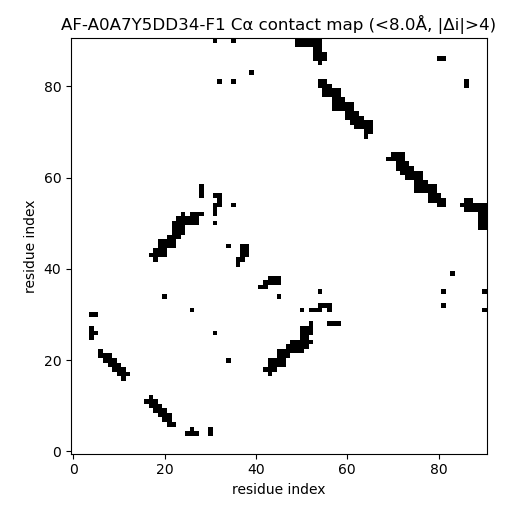0 1.00 61.09 91 LEU A O 1
#